Protein AF-A0A968FNW2-F1 (afdb_monomer)

Secondary structure (DSSP, 8-state):
------TT-TT-HHHHHHHHHHHHT--GGGS-HHHHHHHTSTT-TTTT--EEEEEEEEE-TTS-EEEEEEEEEPPHHHHHHHHHHHHHTTSPP-

Mean predicted aligned error: 11.05 Å

Sequence (94 aa):
MDWVVNYRHDASPGNVKAFFLAMMNLKDEDLDADGLRFAVSEDQPCRGRLVRMQATEQTTQAGGIFTACNWTAIPDEIQNKADELRTAAGFAPF

pLDDT: mean 74.85, std 13.79, range [36.09, 95.0]

Nearest PDB structures (foldseek):
  2e6h-assembly1_D  TM=7.797E-01  e=1.798E+00  Thermus thermophilus HB8
  8a5p-assembly1_X  TM=3.789E-01  e=2.049E-01  Thermochaetoides thermophila
  2e6c-assembly1_C  TM=5.871E-01  e=1.382E+00  Thermus thermophilus HB8
  8a5q-assembly1_X  TM=3.627E-01  e=2.049E-01  Thermochaetoides thermophila
  8s5m-assembly1_I  TM=3.645E-01  e=1.798E+00  Homo sapiens

Solvent-accessible surface area (backbone atoms only — not comparable to full-atom values):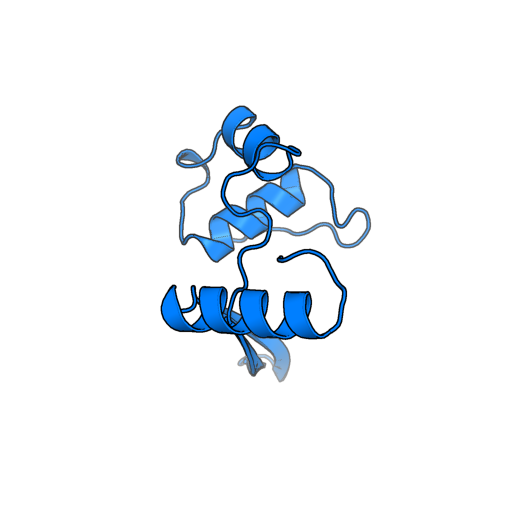 5886 Å² total; per-residue (Å²): 136,88,80,82,71,57,89,90,47,74,80,38,69,71,36,48,42,50,49,50,28,64,69,68,74,46,55,78,86,79,50,50,77,62,56,45,51,41,68,73,37,97,81,26,90,62,67,52,62,67,66,46,75,47,78,43,82,42,70,45,96,89,69,52,78,48,75,49,75,48,69,43,83,59,60,66,70,61,50,53,51,50,28,51,55,34,40,76,71,75,39,76,56,88

Foldseek 3Di:
DDQDADPVCCPDLSNLLSVVCVQVVHDSVRADSVNSVLCPDPNNPCVLFDKDKDWDWDADPVRDIDIDIHIGGDDVVVLVVQQVVCVVVVHHRD

Radius of gyration: 16.42 Å; Cα contacts (8 Å, |Δi|>4): 86; chains: 1; bounding box: 38×25×43 Å

Structure (mmCIF, N/CA/C/O backbone):
data_AF-A0A968FNW2-F1
#
_entry.id   AF-A0A968FNW2-F1
#
loop_
_atom_site.group_PDB
_atom_site.id
_atom_site.type_symbol
_atom_site.label_atom_id
_atom_site.label_alt_id
_atom_site.label_comp_id
_atom_site.label_asym_id
_atom_site.label_entity_id
_atom_site.label_seq_id
_atom_site.pdbx_PDB_ins_code
_atom_site.Cartn_x
_atom_site.Cartn_y
_atom_site.Cartn_z
_atom_site.occupancy
_atom_site.B_iso_or_equiv
_atom_site.auth_seq_id
_atom_site.auth_comp_id
_atom_site.auth_asym_id
_atom_site.auth_atom_id
_atom_site.pdbx_PDB_model_num
ATOM 1 N N . MET A 1 1 ? -15.087 7.573 12.298 1.00 39.69 1 MET A N 1
ATOM 2 C CA . MET A 1 1 ? -15.745 6.772 11.249 1.00 39.69 1 MET A CA 1
ATOM 3 C C . MET A 1 1 ? -15.135 5.400 11.386 1.00 39.69 1 MET A C 1
ATOM 5 O O . MET A 1 1 ? -13.925 5.292 11.236 1.00 39.69 1 MET A O 1
ATOM 9 N N . ASP A 1 2 ? -15.926 4.425 11.822 1.00 36.09 2 ASP A N 1
ATOM 10 C CA . ASP A 1 2 ? -15.414 3.100 12.170 1.00 36.09 2 ASP A CA 1
ATOM 11 C C . ASP A 1 2 ? -15.530 2.205 10.938 1.00 36.09 2 ASP A C 1
ATOM 13 O O . ASP A 1 2 ? -16.626 1.939 10.443 1.00 36.09 2 ASP A O 1
ATOM 17 N N . TRP A 1 3 ? -14.383 1.803 10.398 1.00 50.22 3 TRP A N 1
ATOM 18 C CA . TRP A 1 3 ? -14.301 0.992 9.189 1.00 50.22 3 TRP A CA 1
ATOM 19 C C . TRP A 1 3 ? -14.390 -0.487 9.568 1.00 50.22 3 TRP A C 1
ATOM 21 O O . TRP A 1 3 ? -13.517 -1.015 10.255 1.00 50.22 3 TRP A O 1
ATOM 31 N N . VAL A 1 4 ? -15.461 -1.160 9.146 1.00 44.06 4 VAL A N 1
ATOM 32 C CA . VAL A 1 4 ? -15.691 -2.577 9.456 1.00 44.06 4 VAL A CA 1
ATOM 33 C C . VAL A 1 4 ? -15.105 -3.438 8.340 1.00 44.06 4 VAL A C 1
ATOM 35 O O . VAL A 1 4 ? -15.586 -3.405 7.210 1.00 44.06 4 VAL A O 1
ATOM 38 N N . VAL A 1 5 ? -14.073 -4.218 8.663 1.00 47.91 5 VAL A N 1
ATOM 39 C CA . VAL A 1 5 ? -13.397 -5.127 7.725 1.00 47.91 5 VAL A CA 1
ATOM 40 C C . VAL A 1 5 ? -13.945 -6.547 7.885 1.00 47.91 5 VAL A C 1
ATOM 42 O O . VAL A 1 5 ? -14.024 -7.077 8.994 1.00 47.91 5 VAL A O 1
ATOM 45 N N . ASN A 1 6 ? -14.315 -7.189 6.775 1.00 47.62 6 ASN A N 1
ATOM 46 C CA . ASN A 1 6 ? -14.743 -8.588 6.753 1.00 47.62 6 ASN A CA 1
ATOM 47 C C . ASN A 1 6 ? -13.551 -9.530 6.516 1.00 47.62 6 ASN A C 1
ATOM 49 O O . ASN A 1 6 ? -13.170 -9.778 5.375 1.00 47.62 6 ASN A O 1
ATOM 53 N N . TYR A 1 7 ? -13.022 -10.127 7.581 1.00 46.44 7 TYR A N 1
ATOM 54 C CA . TYR A 1 7 ? -11.878 -11.052 7.540 1.00 46.44 7 TYR A CA 1
ATOM 55 C C . TYR A 1 7 ? -12.127 -12.411 6.854 1.00 46.44 7 TYR A C 1
ATOM 57 O O . TYR A 1 7 ? -11.260 -13.276 6.891 1.00 46.44 7 TYR A O 1
ATOM 65 N N . ARG A 1 8 ? -13.318 -12.664 6.290 1.00 41.59 8 ARG A N 1
ATOM 66 C CA . ARG A 1 8 ? -13.591 -13.893 5.518 1.00 41.59 8 ARG A CA 1
ATOM 67 C C . ARG A 1 8 ? -13.369 -13.724 4.015 1.00 41.59 8 ARG A C 1
ATOM 69 O O . ARG A 1 8 ? -13.291 -14.722 3.304 1.00 41.59 8 ARG A O 1
ATOM 76 N N . HIS A 1 9 ? -13.332 -12.483 3.530 1.00 47.00 9 HIS A N 1
ATOM 77 C CA . HIS A 1 9 ? -13.199 -12.157 2.110 1.00 47.00 9 HIS A CA 1
ATOM 78 C C . HIS A 1 9 ? -12.259 -10.966 1.930 1.00 47.00 9 HIS A C 1
ATOM 80 O O . HIS A 1 9 ? -12.681 -9.854 1.604 1.00 47.00 9 HIS A O 1
ATOM 86 N N . ASP A 1 10 ? -10.978 -11.227 2.152 1.00 51.72 10 ASP A N 1
ATOM 87 C CA . ASP A 1 10 ? -9.879 -10.264 2.277 1.00 51.72 10 ASP A CA 1
ATOM 88 C C . ASP A 1 10 ? -9.814 -9.266 1.106 1.00 51.72 10 ASP A C 1
ATOM 90 O O . ASP A 1 10 ? -9.514 -8.094 1.307 1.00 51.72 10 ASP A O 1
ATOM 94 N N . ALA A 1 11 ? -10.197 -9.706 -0.099 1.00 57.94 11 ALA A N 1
ATOM 95 C CA . ALA A 1 11 ? -10.183 -8.918 -1.335 1.00 57.94 11 ALA A CA 1
ATOM 96 C C . ALA A 1 11 ? -11.574 -8.463 -1.830 1.00 57.94 11 ALA A C 1
ATOM 98 O O . ALA A 1 11 ? -11.721 -8.061 -2.984 1.00 57.94 11 ALA A O 1
ATOM 99 N N . SER A 1 12 ? -12.626 -8.541 -1.007 1.00 63.25 12 SER A N 1
ATOM 100 C CA . SER A 1 12 ? -13.931 -7.998 -1.411 1.00 63.25 12 SER A CA 1
ATOM 101 C C . SER A 1 12 ? -13.840 -6.476 -1.625 1.00 63.25 12 SER A C 1
ATOM 103 O O . SER A 1 12 ? -13.142 -5.806 -0.860 1.00 63.25 12 SER A O 1
ATOM 105 N N . PRO A 1 13 ? -14.549 -5.892 -2.614 1.00 63.38 13 PRO A N 1
ATOM 106 C CA . PRO A 1 13 ? -14.430 -4.466 -2.925 1.00 63.38 13 PRO A CA 1
ATOM 107 C C . PRO A 1 13 ? -14.611 -3.564 -1.697 1.00 63.38 13 PRO A C 1
ATOM 109 O O . PRO A 1 13 ? -13.835 -2.639 -1.500 1.00 63.38 13 PRO A O 1
ATOM 112 N N . GLY A 1 14 ? -15.559 -3.879 -0.807 1.00 66.56 14 GLY A N 1
ATOM 113 C CA . GLY A 1 14 ? -15.762 -3.122 0.434 1.00 66.56 14 GLY A CA 1
ATOM 114 C C . GLY A 1 14 ? -14.536 -3.099 1.356 1.00 66.56 14 GLY A C 1
ATOM 115 O O . GLY A 1 14 ? -14.195 -2.045 1.887 1.00 66.56 14 GLY A O 1
ATOM 116 N N . ASN A 1 15 ? -13.825 -4.222 1.491 1.00 68.50 15 ASN A N 1
ATOM 117 C CA . ASN A 1 15 ? -12.595 -4.291 2.285 1.00 68.50 15 ASN A CA 1
ATOM 118 C C . ASN A 1 15 ? -11.445 -3.530 1.627 1.00 68.50 15 ASN A C 1
ATOM 120 O O . ASN A 1 15 ? -10.696 -2.838 2.313 1.00 68.50 15 ASN A O 1
ATOM 124 N N . VAL A 1 16 ? -11.324 -3.622 0.301 1.00 69.81 16 VAL A N 1
ATOM 125 C CA . VAL A 1 16 ? -10.297 -2.878 -0.435 1.00 69.81 16 VAL A CA 1
ATOM 126 C C . VAL A 1 16 ? -10.569 -1.374 -0.368 1.00 69.81 16 VAL A C 1
ATOM 128 O O . VAL A 1 16 ? -9.642 -0.591 -0.189 1.00 69.8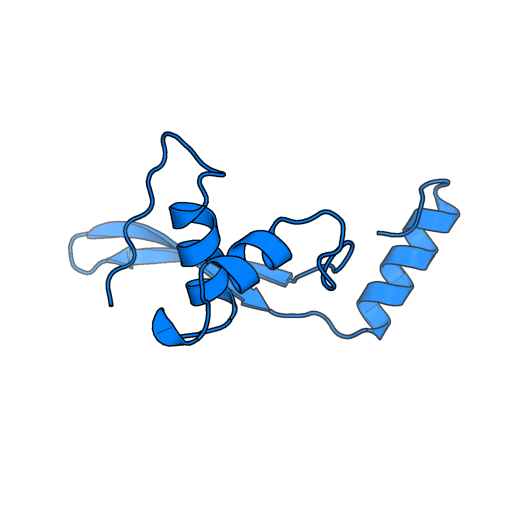1 16 VAL A O 1
ATOM 131 N N . LYS A 1 17 ? -11.843 -0.968 -0.393 1.00 72.38 17 LYS A N 1
ATOM 132 C CA . LYS A 1 17 ? -12.259 0.427 -0.214 1.00 72.38 17 LYS A CA 1
ATOM 133 C C . LYS A 1 17 ? -11.864 0.935 1.160 1.00 72.38 17 LYS A C 1
ATOM 135 O O . LYS A 1 17 ? -11.186 1.948 1.260 1.00 72.38 17 LYS A O 1
ATOM 140 N N . ALA A 1 18 ? -12.229 0.195 2.204 1.00 69.00 18 ALA A N 1
ATOM 141 C CA . ALA A 1 18 ? -11.867 0.532 3.574 1.00 69.00 18 ALA A CA 1
ATOM 142 C C . ALA A 1 18 ? -10.342 0.634 3.753 1.00 69.00 18 ALA A C 1
ATOM 144 O O . ALA A 1 18 ? -9.865 1.562 4.402 1.00 69.00 18 ALA A O 1
ATOM 145 N N . PHE A 1 19 ? -9.576 -0.270 3.130 1.00 72.56 19 PHE A N 1
ATOM 146 C CA . PHE A 1 19 ? -8.117 -0.209 3.124 1.00 72.56 19 PHE A CA 1
ATOM 147 C C . PHE A 1 19 ? -7.598 1.060 2.433 1.00 72.56 19 PHE A C 1
ATOM 149 O O . PHE A 1 19 ? -6.842 1.806 3.046 1.00 72.56 19 PHE A O 1
ATOM 156 N N . PHE A 1 20 ? -8.027 1.360 1.203 1.00 71.38 20 PHE A N 1
ATOM 157 C CA . PHE A 1 20 ? -7.575 2.553 0.473 1.00 71.38 20 PHE A CA 1
ATOM 158 C C . PHE A 1 20 ? -7.944 3.861 1.179 1.00 71.38 20 PHE A C 1
ATOM 160 O O . PHE A 1 20 ? -7.103 4.752 1.293 1.00 71.38 20 PHE A O 1
ATOM 167 N N . LEU A 1 21 ? -9.165 3.960 1.706 1.00 71.75 21 LEU A N 1
ATOM 168 C CA . LEU A 1 21 ? -9.620 5.123 2.470 1.00 71.75 21 LEU A CA 1
ATOM 169 C C . LEU A 1 21 ? -8.765 5.341 3.725 1.00 71.75 21 LEU A C 1
ATOM 171 O O . LEU A 1 21 ? -8.338 6.464 3.993 1.00 71.75 21 LEU A O 1
ATOM 175 N N . ALA A 1 22 ? -8.442 4.263 4.448 1.00 65.81 22 ALA A N 1
ATOM 176 C CA . ALA A 1 22 ? -7.558 4.320 5.609 1.00 65.81 22 ALA A CA 1
ATOM 177 C C . ALA A 1 22 ? -6.108 4.682 5.233 1.00 65.81 22 ALA A C 1
ATOM 179 O O . ALA A 1 22 ? -5.480 5.485 5.917 1.00 65.81 22 ALA A O 1
ATOM 180 N N . MET A 1 23 ? -5.587 4.129 4.134 1.00 65.12 23 MET A N 1
ATOM 181 C CA . MET A 1 23 ? -4.220 4.368 3.651 1.00 65.12 23 MET A CA 1
ATOM 182 C C . MET A 1 23 ? -3.997 5.800 3.170 1.00 65.12 23 MET A C 1
ATOM 184 O O . MET A 1 23 ? -2.934 6.374 3.391 1.00 65.12 23 MET A O 1
ATOM 188 N N . MET A 1 24 ? -4.987 6.364 2.481 1.00 70.50 24 MET A N 1
ATOM 189 C CA . MET A 1 24 ? -4.893 7.686 1.860 1.00 70.50 24 MET A CA 1
ATOM 190 C C . MET A 1 24 ? -5.491 8.797 2.733 1.00 70.50 24 MET A C 1
ATOM 192 O O . MET A 1 24 ? -5.459 9.959 2.337 1.00 70.50 24 MET A O 1
ATOM 196 N N . ASN A 1 25 ? -6.009 8.456 3.922 1.00 69.44 25 ASN A N 1
ATOM 197 C CA . ASN A 1 25 ? -6.726 9.367 4.820 1.00 69.44 25 ASN A CA 1
ATOM 198 C C . ASN A 1 25 ? -7.864 10.120 4.103 1.00 69.44 25 ASN A C 1
ATOM 200 O O . ASN A 1 25 ? -8.023 11.335 4.236 1.00 69.44 25 ASN A O 1
ATOM 204 N N . LEU A 1 26 ? -8.627 9.370 3.311 1.00 72.38 26 LEU A N 1
ATOM 205 C CA . LEU A 1 26 ? -9.740 9.854 2.505 1.00 72.38 26 LEU A CA 1
ATOM 206 C C . LEU A 1 26 ? -11.072 9.515 3.181 1.00 72.38 26 LEU A C 1
ATOM 208 O O . LEU A 1 26 ? -11.184 8.536 3.926 1.00 72.38 26 LEU A O 1
ATOM 212 N N . LYS A 1 27 ? -12.101 10.321 2.925 1.00 77.62 27 LYS A N 1
ATOM 213 C CA . LYS A 1 27 ? -13.476 10.018 3.334 1.00 77.62 27 LYS A CA 1
ATOM 214 C C . LYS A 1 27 ? -14.118 9.074 2.327 1.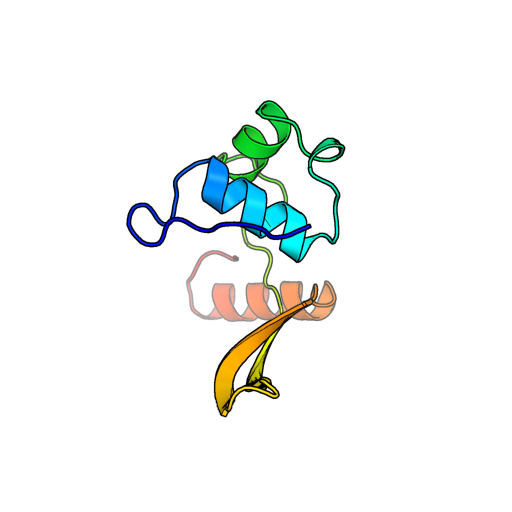00 77.62 27 LYS A C 1
ATOM 216 O O . LYS A 1 27 ? -13.713 9.013 1.175 1.00 77.62 27 LYS A O 1
ATOM 221 N N . ASP A 1 28 ? -15.175 8.376 2.741 1.00 74.25 28 ASP A N 1
ATOM 222 C CA . ASP A 1 28 ? -15.885 7.426 1.868 1.00 74.25 28 ASP A CA 1
ATOM 223 C C . ASP A 1 28 ? -16.416 8.060 0.568 1.00 74.25 28 ASP A C 1
ATOM 225 O O . ASP A 1 28 ? -16.532 7.384 -0.453 1.00 74.25 28 ASP A O 1
ATOM 229 N N . GLU A 1 29 ? -16.685 9.365 0.631 1.00 80.69 29 GLU A N 1
ATOM 230 C CA . GLU A 1 29 ? -17.111 10.251 -0.454 1.00 80.69 29 GLU A CA 1
ATOM 231 C C . GLU A 1 29 ? -16.022 10.459 -1.519 1.00 80.69 29 GLU A C 1
ATOM 233 O O . GLU A 1 29 ? -16.334 10.676 -2.687 1.00 80.69 29 GLU A O 1
ATOM 238 N N . ASP A 1 30 ? -14.752 10.391 -1.113 1.00 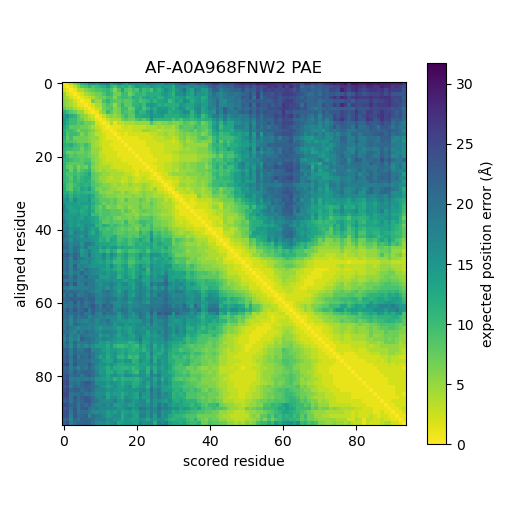74.06 30 ASP A N 1
ATOM 239 C CA . ASP A 1 30 ? -13.588 10.708 -1.947 1.00 74.06 30 ASP A CA 1
ATOM 240 C C . ASP A 1 30 ? -13.154 9.518 -2.821 1.00 74.06 30 ASP A C 1
ATOM 242 O O . ASP A 1 30 ? -12.286 9.656 -3.683 1.00 74.06 30 ASP A O 1
ATOM 246 N N . LEU A 1 31 ? -13.744 8.337 -2.600 1.00 73.00 31 LEU A N 1
ATOM 247 C CA . LEU A 1 31 ? -13.497 7.136 -3.389 1.00 73.00 31 LEU A CA 1
ATOM 248 C C . LEU A 1 31 ? -14.834 6.511 -3.781 1.00 73.00 31 LEU A C 1
ATOM 250 O O . LEU A 1 31 ? -15.483 5.837 -2.983 1.00 73.00 31 LEU A O 1
ATOM 254 N N . ASP A 1 32 ? -15.262 6.720 -5.019 1.00 78.62 32 ASP A N 1
ATOM 255 C CA . ASP A 1 32 ? -16.457 6.068 -5.546 1.00 78.62 32 ASP A CA 1
ATOM 256 C C . ASP A 1 32 ? -16.177 4.606 -5.958 1.00 78.62 32 ASP A C 1
ATOM 258 O O . ASP A 1 32 ? -15.065 4.077 -5.847 1.00 78.62 32 ASP A O 1
ATOM 262 N N . ALA A 1 33 ? -17.225 3.901 -6.390 1.00 70.06 33 ALA A N 1
ATOM 263 C CA . ALA A 1 33 ? -17.113 2.499 -6.783 1.00 70.06 33 ALA A CA 1
ATOM 264 C C . ALA A 1 33 ? -16.203 2.290 -8.008 1.00 70.06 33 ALA A C 1
ATOM 266 O O . ALA A 1 33 ? -15.619 1.214 -8.145 1.00 70.06 33 ALA A O 1
ATOM 267 N N . ASP A 1 34 ? -16.068 3.290 -8.879 1.00 71.88 34 ASP A N 1
ATOM 268 C CA . ASP A 1 34 ? -15.240 3.199 -10.080 1.00 71.88 34 ASP A CA 1
ATOM 269 C C . ASP A 1 34 ? -13.768 3.490 -9.766 1.00 71.88 34 ASP A C 1
ATOM 271 O O . ASP A 1 34 ? -12.898 2.753 -10.230 1.00 71.88 34 ASP A O 1
ATOM 275 N N . GLY A 1 35 ? -13.476 4.442 -8.880 1.00 68.00 35 GLY A N 1
ATOM 276 C CA . GLY A 1 35 ? -12.147 4.666 -8.313 1.00 68.00 35 GLY A CA 1
ATOM 277 C C . GLY A 1 35 ? -11.641 3.448 -7.541 1.00 68.00 35 GLY A C 1
ATOM 278 O O . GLY A 1 35 ? -10.478 3.070 -7.664 1.00 68.00 35 GLY A O 1
ATOM 279 N N . LEU A 1 36 ? -12.530 2.756 -6.826 1.00 68.06 36 LEU A N 1
ATOM 280 C CA . LEU A 1 36 ? -12.216 1.486 -6.177 1.00 68.06 36 LEU A CA 1
ATOM 281 C C . LEU A 1 36 ? -11.912 0.364 -7.181 1.00 68.06 36 LEU A C 1
ATOM 283 O O . LEU A 1 36 ? -10.950 -0.379 -6.994 1.00 68.06 36 LEU A O 1
ATOM 287 N N . ARG A 1 37 ? -12.722 0.228 -8.239 1.00 67.88 37 ARG A N 1
ATOM 288 C CA . ARG A 1 37 ? -12.473 -0.743 -9.321 1.00 67.88 37 ARG A CA 1
ATOM 289 C C . ARG A 1 37 ? -11.151 -0.457 -10.019 1.00 67.88 37 ARG A C 1
ATOM 291 O O . ARG A 1 37 ? -10.416 -1.393 -10.310 1.00 67.88 37 ARG A O 1
ATOM 298 N N . PHE A 1 38 ? -10.840 0.817 -10.243 1.00 67.75 38 PHE A N 1
ATOM 299 C CA . PHE A 1 38 ? -9.575 1.244 -10.819 1.00 67.75 38 PHE A CA 1
ATOM 300 C C . PHE A 1 38 ? -8.402 0.919 -9.893 1.00 67.75 38 PHE A C 1
ATOM 302 O O . PHE A 1 38 ? -7.415 0.367 -10.360 1.00 67.75 38 PHE A O 1
ATOM 309 N N . ALA A 1 39 ? -8.535 1.145 -8.584 1.00 63.50 39 ALA A N 1
ATOM 310 C CA . ALA A 1 39 ? -7.507 0.843 -7.587 1.00 63.50 39 ALA A CA 1
ATOM 311 C C . ALA A 1 39 ? -7.145 -0.654 -7.481 1.00 63.50 39 ALA A C 1
ATOM 313 O O . ALA A 1 39 ? -6.021 -0.985 -7.105 1.00 63.50 39 ALA A O 1
ATOM 314 N N . VAL A 1 40 ? -8.070 -1.556 -7.836 1.00 62.59 40 VAL A N 1
ATOM 315 C CA . VAL A 1 40 ? -7.826 -3.013 -7.923 1.00 62.59 40 VAL A CA 1
ATOM 316 C C . VAL A 1 40 ? -7.637 -3.524 -9.350 1.00 62.59 40 VAL A C 1
ATOM 318 O O . VAL A 1 40 ? -7.536 -4.733 -9.556 1.00 62.59 40 VAL A O 1
ATOM 321 N N . SER A 1 41 ? -7.625 -2.631 -10.339 1.00 68.00 41 SER A N 1
ATOM 322 C CA . SER A 1 41 ? -7.426 -3.005 -11.737 1.00 68.00 41 SER A CA 1
ATOM 323 C C . SER A 1 41 ? -5.950 -3.264 -12.039 1.00 68.00 41 SER A C 1
ATOM 325 O O . SER A 1 41 ? -5.054 -2.798 -11.337 1.00 68.00 41 SER A O 1
ATOM 327 N N . GLU A 1 42 ? -5.687 -3.972 -13.135 1.00 68.94 42 GLU A N 1
ATOM 328 C CA . GLU A 1 42 ? -4.326 -4.159 -13.650 1.00 68.94 42 GLU A CA 1
ATOM 329 C C . GLU A 1 42 ? -3.671 -2.830 -14.082 1.00 68.94 42 GLU A C 1
ATOM 331 O O . GLU A 1 42 ? -2.440 -2.753 -14.121 1.00 68.94 42 GLU A O 1
ATOM 336 N N . ASP A 1 43 ? -4.488 -1.801 -14.345 1.00 70.19 43 ASP A N 1
ATOM 337 C CA . ASP A 1 43 ? -4.100 -0.464 -14.812 1.00 70.19 43 ASP A CA 1
ATOM 338 C C . ASP A 1 43 ? -3.881 0.541 -13.665 1.00 70.19 43 ASP A C 1
ATOM 340 O O . ASP A 1 43 ? -3.667 1.734 -13.897 1.00 70.19 43 ASP A O 1
ATOM 344 N N . GLN A 1 44 ? -3.948 0.085 -12.410 1.00 73.25 44 GLN A N 1
ATOM 345 C CA . GLN A 1 44 ? -3.787 0.956 -11.251 1.00 73.25 44 GLN A CA 1
ATOM 346 C C . GLN A 1 44 ? -2.373 1.585 -11.214 1.00 73.25 44 GLN A C 1
ATOM 348 O O . GLN A 1 44 ? -1.369 0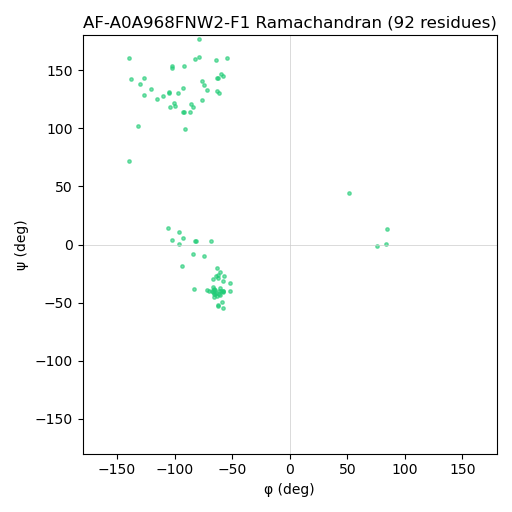.881 -11.361 1.00 73.25 44 GLN A O 1
ATOM 353 N N . PRO A 1 45 ? -2.251 2.910 -10.994 1.00 68.25 45 PRO A N 1
ATOM 354 C CA . PRO A 1 45 ? -1.006 3.657 -11.202 1.00 68.25 45 PRO A CA 1
ATOM 355 C C . PRO A 1 45 ? 0.050 3.415 -10.116 1.00 68.25 45 PRO A C 1
ATOM 357 O O . PRO A 1 45 ? 1.189 3.857 -10.247 1.00 68.25 45 PRO A O 1
ATOM 360 N N . CYS A 1 46 ? -0.318 2.745 -9.025 1.00 69.62 46 CYS A N 1
ATOM 361 C CA . CYS A 1 46 ? 0.573 2.391 -7.928 1.00 69.62 46 CYS A CA 1
ATOM 362 C C . CYS A 1 46 ? 1.116 0.958 -8.058 1.00 69.62 46 CYS A C 1
ATOM 364 O O . CYS A 1 46 ? 1.715 0.440 -7.112 1.00 69.62 46 CYS A O 1
ATOM 366 N N . ARG A 1 47 ? 0.918 0.292 -9.203 1.00 70.75 47 ARG A N 1
ATOM 367 C CA . ARG A 1 47 ? 1.470 -1.043 -9.454 1.00 70.75 47 ARG A CA 1
ATOM 368 C C . ARG A 1 47 ? 2.986 -0.973 -9.396 1.00 70.75 47 ARG A C 1
ATOM 370 O O . ARG A 1 47 ? 3.582 -0.067 -9.963 1.00 70.75 47 ARG A O 1
ATOM 377 N N . GLY A 1 48 ? 3.580 -1.886 -8.633 1.00 76.19 48 GLY A N 1
ATOM 378 C CA . GLY A 1 48 ? 5.025 -1.910 -8.435 1.00 76.19 48 GLY A CA 1
ATOM 379 C C . GLY A 1 48 ? 5.579 -0.858 -7.479 1.00 76.19 48 GLY A C 1
ATOM 380 O O . GLY A 1 48 ? 6.773 -0.843 -7.180 1.00 76.19 48 GLY A O 1
ATOM 381 N N . ARG A 1 49 ? 4.736 0.016 -6.919 1.00 80.69 49 ARG A N 1
ATOM 382 C CA . ARG A 1 49 ? 5.204 0.984 -5.927 1.00 80.69 49 ARG A CA 1
ATOM 383 C C . ARG A 1 49 ? 5.415 0.293 -4.586 1.00 80.69 49 ARG A C 1
ATOM 385 O O . ARG A 1 49 ? 4.513 -0.319 -4.016 1.00 80.69 49 ARG A O 1
ATOM 392 N N . LEU A 1 50 ? 6.622 0.430 -4.065 1.00 80.69 50 LEU A N 1
ATOM 393 C CA . LEU A 1 50 ? 6.976 0.043 -2.717 1.00 80.69 50 LEU A CA 1
ATOM 394 C C . LEU A 1 50 ? 6.430 1.079 -1.734 1.00 80.69 50 LEU A C 1
ATOM 396 O O . LEU A 1 50 ? 6.480 2.290 -1.954 1.00 80.69 50 LEU A O 1
ATOM 400 N N . VAL A 1 51 ? 5.942 0.588 -0.603 1.00 81.25 51 VAL A N 1
ATOM 401 C CA . VAL A 1 51 ? 5.464 1.410 0.507 1.00 81.25 51 VAL A CA 1
ATOM 402 C C . VAL A 1 51 ? 6.172 0.984 1.780 1.00 81.25 51 VAL A C 1
ATOM 404 O O . VAL A 1 51 ? 6.455 -0.196 1.995 1.00 81.25 51 VAL A O 1
ATOM 407 N N . ARG A 1 52 ? 6.476 1.947 2.646 1.00 81.56 52 ARG A N 1
ATOM 408 C CA . ARG A 1 52 ? 7.016 1.664 3.971 1.00 81.56 52 ARG A CA 1
ATOM 409 C C . ARG A 1 52 ? 5.860 1.412 4.922 1.00 81.56 52 ARG A C 1
ATOM 411 O O . ARG A 1 52 ? 5.055 2.309 5.152 1.00 81.56 52 ARG A O 1
ATOM 418 N N . MET A 1 53 ? 5.841 0.227 5.521 1.00 84.75 53 MET A N 1
ATOM 419 C CA . MET A 1 53 ? 4.943 -0.109 6.618 1.00 84.75 53 MET A CA 1
ATOM 420 C C . MET A 1 53 ? 5.703 -0.128 7.942 1.00 84.75 53 MET A C 1
ATOM 422 O O . MET A 1 53 ? 6.765 -0.742 8.048 1.00 84.75 53 MET A O 1
ATOM 426 N N . GLN A 1 54 ? 5.156 0.544 8.945 1.00 75.75 54 GLN A N 1
ATOM 427 C CA . GLN A 1 54 ? 5.578 0.449 10.335 1.00 75.75 54 GLN A CA 1
ATOM 428 C C . GLN A 1 54 ? 4.432 -0.156 11.138 1.00 75.75 54 GLN A C 1
ATOM 430 O O . GLN A 1 54 ? 3.320 0.366 11.110 1.00 75.75 54 GLN A O 1
ATOM 435 N N . ALA A 1 55 ? 4.708 -1.242 11.853 1.00 82.12 55 ALA A N 1
ATOM 436 C CA . ALA A 1 55 ? 3.758 -1.876 12.754 1.00 82.12 55 ALA A CA 1
ATOM 437 C C . ALA A 1 55 ? 4.201 -1.654 14.201 1.00 82.12 55 ALA A C 1
ATOM 439 O O . ALA A 1 55 ? 5.341 -1.959 14.555 1.00 82.12 55 ALA A O 1
ATOM 440 N N . THR A 1 56 ? 3.290 -1.152 15.030 1.00 81.81 56 THR A N 1
ATOM 441 C CA . THR A 1 56 ? 3.519 -0.944 16.461 1.00 81.81 56 THR A CA 1
ATOM 442 C C . THR A 1 56 ? 2.409 -1.624 17.242 1.00 81.81 56 THR A C 1
ATOM 444 O O . THR A 1 56 ? 1.229 -1.403 16.974 1.00 81.81 56 THR A O 1
ATOM 447 N N . GLU A 1 57 ? 2.769 -2.448 18.220 1.00 88.81 57 GLU A N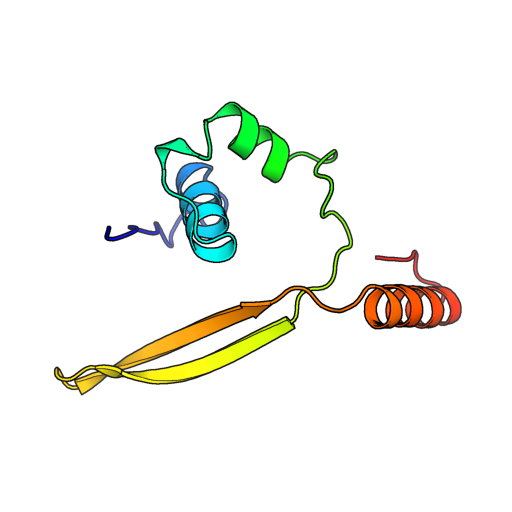 1
ATOM 448 C CA . GLU A 1 57 ? 1.798 -3.020 19.147 1.00 88.81 57 GLU A CA 1
ATOM 449 C C . GLU A 1 57 ? 1.286 -1.935 20.101 1.00 88.81 57 GLU A C 1
ATOM 451 O O . GLU A 1 57 ? 2.062 -1.148 20.648 1.00 88.81 57 GLU A O 1
ATOM 456 N N . GLN A 1 58 ? -0.030 -1.867 20.275 1.00 85.94 58 GLN A N 1
ATOM 457 C CA . GLN A 1 58 ? -0.687 -0.933 21.173 1.00 85.94 58 GLN A CA 1
ATOM 458 C C . GLN A 1 58 ? -1.671 -1.667 22.073 1.00 85.94 58 GLN A C 1
ATOM 460 O O . GLN A 1 58 ? -2.444 -2.520 21.637 1.00 85.94 58 GLN A O 1
ATOM 465 N N . THR A 1 59 ? -1.673 -1.277 23.343 1.00 87.88 59 THR A N 1
ATOM 466 C CA 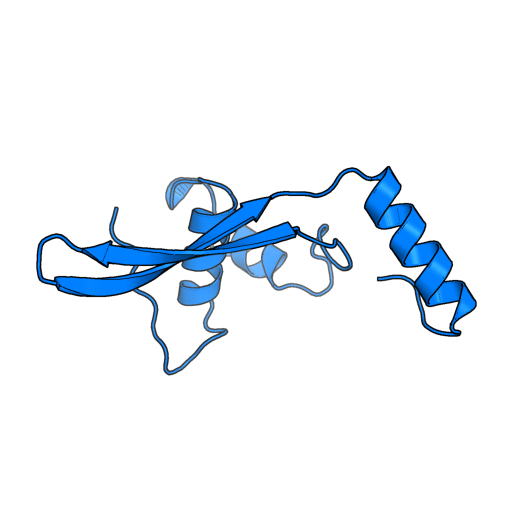. THR A 1 59 ? -2.634 -1.765 24.326 1.00 87.88 59 THR A CA 1
ATOM 467 C C . THR A 1 59 ? -3.722 -0.720 24.506 1.00 87.88 59 THR A C 1
ATOM 469 O O . THR A 1 59 ? -3.460 0.429 24.864 1.00 87.88 59 THR A O 1
ATOM 472 N N . THR A 1 60 ? -4.962 -1.116 24.249 1.00 83.81 60 THR A N 1
ATOM 473 C CA . THR A 1 60 ? -6.139 -0.294 24.538 1.00 83.81 60 THR A CA 1
ATOM 474 C C . THR A 1 60 ? -6.274 -0.053 26.042 1.00 83.81 60 THR A C 1
ATOM 476 O O . THR A 1 60 ? -5.804 -0.840 26.863 1.00 83.81 60 THR A O 1
ATOM 479 N N . GLN A 1 61 ? -7.004 0.994 26.429 1.00 81.19 61 GLN A N 1
ATOM 480 C CA . GLN A 1 61 ? -7.325 1.238 27.843 1.00 81.19 61 GLN A CA 1
ATOM 481 C C . GLN A 1 61 ? -8.137 0.098 28.485 1.00 81.19 61 GLN A C 1
ATOM 483 O O . GLN A 1 61 ? -8.078 -0.090 29.694 1.00 81.19 61 GLN A O 1
ATOM 488 N N . ALA A 1 62 ? -8.857 -0.690 27.679 1.00 86.19 62 ALA A N 1
ATOM 489 C CA . ALA A 1 62 ? -9.579 -1.886 28.113 1.00 86.19 62 ALA A CA 1
ATOM 490 C C . ALA A 1 62 ? -8.684 -3.144 28.215 1.00 86.19 62 ALA A C 1
ATOM 492 O O . ALA A 1 62 ? -9.189 -4.230 28.487 1.00 86.19 62 ALA A O 1
ATOM 493 N N . GLY A 1 63 ? -7.372 -3.021 27.978 1.00 85.62 63 GLY A N 1
ATOM 494 C CA . GLY A 1 63 ? -6.396 -4.112 28.083 1.00 85.62 63 GLY A CA 1
ATOM 495 C C . GLY A 1 63 ? -6.288 -5.019 26.852 1.00 85.62 63 GLY A C 1
ATOM 496 O O . GLY A 1 63 ? -5.488 -5.949 26.853 1.00 85.62 63 GLY A O 1
ATOM 497 N N . GLY A 1 64 ? -7.057 -4.761 25.792 1.00 88.12 64 GLY A N 1
ATOM 498 C CA . GLY A 1 64 ? -6.924 -5.464 24.515 1.00 88.12 64 GLY A CA 1
ATOM 499 C C . GLY A 1 64 ? -5.688 -5.003 23.744 1.00 88.12 64 GLY A C 1
ATOM 500 O O . GLY A 1 64 ? -5.436 -3.800 23.673 1.00 88.12 64 GLY A O 1
ATOM 501 N N . ILE A 1 65 ? -4.947 -5.943 23.159 1.00 85.00 65 ILE A N 1
ATOM 502 C CA . ILE A 1 65 ? -3.778 -5.674 22.315 1.00 85.00 65 ILE A CA 1
ATOM 503 C C . ILE A 1 65 ? -4.225 -5.603 20.855 1.00 85.00 65 ILE A C 1
ATOM 505 O O . ILE A 1 65 ? -4.973 -6.462 20.388 1.00 85.00 65 ILE A O 1
ATOM 509 N N . PHE A 1 66 ? -3.751 -4.597 20.128 1.00 80.94 66 PHE A N 1
ATOM 510 C CA . PHE A 1 66 ? -3.906 -4.504 18.681 1.00 80.94 66 PHE A CA 1
ATOM 511 C C . PHE A 1 66 ? -2.622 -3.980 18.037 1.00 80.94 66 PHE A C 1
ATOM 513 O O . PHE A 1 66 ? -1.783 -3.362 18.688 1.00 80.94 66 PHE A O 1
ATOM 520 N N . THR A 1 67 ? -2.462 -4.219 16.741 1.00 80.81 67 THR A N 1
ATOM 521 C CA . THR A 1 67 ? -1.331 -3.701 15.970 1.00 80.81 67 THR A CA 1
ATOM 522 C C . THR A 1 67 ? -1.775 -2.467 15.198 1.00 80.81 67 THR A C 1
ATOM 524 O O . THR A 1 67 ? -2.671 -2.540 14.358 1.00 80.81 67 THR A O 1
ATOM 527 N N . ALA A 1 68 ? -1.146 -1.330 15.474 1.00 75.44 68 ALA A N 1
ATOM 528 C CA . ALA A 1 68 ? -1.287 -0.127 14.672 1.00 75.44 68 ALA A CA 1
ATOM 529 C C . ALA A 1 68 ? -0.312 -0.201 13.490 1.00 75.44 68 ALA A C 1
ATOM 531 O O . ALA A 1 68 ? 0.902 -0.253 13.689 1.00 75.44 68 ALA A O 1
ATOM 532 N N . CYS A 1 69 ? -0.841 -0.195 12.267 1.00 72.31 69 CYS A N 1
ATOM 533 C CA . CYS A 1 69 ? -0.045 -0.172 11.043 1.00 72.31 69 CYS A CA 1
ATOM 534 C C . CYS A 1 69 ? -0.078 1.233 10.439 1.00 72.31 69 CYS A C 1
ATOM 536 O O . CYS A 1 69 ? -1.143 1.718 10.060 1.00 72.31 69 CYS A O 1
ATOM 538 N N . ASN A 1 70 ? 1.082 1.873 10.337 1.00 69.00 70 ASN A N 1
ATOM 539 C CA . ASN A 1 70 ? 1.260 3.133 9.629 1.00 69.00 70 ASN A CA 1
ATOM 540 C C . ASN A 1 70 ? 1.961 2.871 8.297 1.00 69.00 70 ASN A C 1
ATOM 542 O O . ASN A 1 70 ? 2.998 2.205 8.254 1.00 69.00 70 ASN A O 1
ATOM 546 N N . TRP A 1 71 ? 1.412 3.412 7.220 1.00 77.06 71 TRP A N 1
ATOM 547 C CA . TRP A 1 71 ? 1.916 3.206 5.874 1.00 77.06 71 TRP A CA 1
ATOM 548 C C . TRP A 1 71 ? 2.300 4.544 5.266 1.00 77.06 71 TRP A C 1
ATOM 550 O O . TRP A 1 71 ? 1.562 5.519 5.354 1.00 77.06 71 TRP A O 1
ATOM 560 N N . THR A 1 72 ? 3.473 4.599 4.649 1.00 77.44 72 THR A N 1
ATOM 561 C CA . THR A 1 72 ? 4.024 5.830 4.082 1.00 77.44 72 THR A CA 1
ATOM 562 C C . THR A 1 72 ? 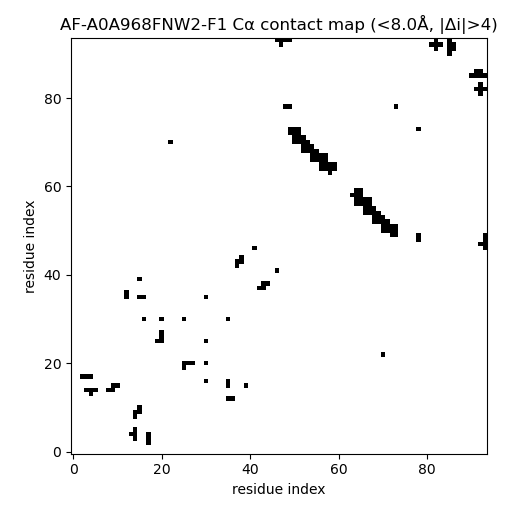4.644 5.546 2.726 1.00 77.44 72 THR A C 1
ATOM 564 O O . THR A 1 72 ? 5.263 4.499 2.516 1.00 77.44 72 THR A O 1
ATOM 567 N N . ALA A 1 73 ? 4.481 6.483 1.794 1.00 79.56 73 ALA A N 1
ATOM 568 C CA . ALA A 1 73 ? 5.199 6.435 0.531 1.00 79.56 73 ALA A CA 1
ATOM 569 C C . ALA A 1 73 ? 6.708 6.539 0.790 1.00 79.56 73 ALA A C 1
ATOM 571 O O . ALA A 1 73 ? 7.150 7.260 1.691 1.00 79.56 73 ALA A O 1
ATOM 572 N N . ILE A 1 74 ? 7.501 5.815 0.004 1.00 82.62 74 ILE A N 1
ATOM 573 C CA . ILE A 1 74 ? 8.955 5.980 0.007 1.00 82.62 74 ILE A CA 1
ATOM 574 C C . ILE A 1 74 ? 9.368 7.006 -1.058 1.00 82.62 74 ILE A C 1
ATOM 576 O O . ILE A 1 74 ? 8.659 7.159 -2.052 1.00 82.62 74 ILE A O 1
ATOM 580 N N . PRO A 1 75 ? 10.506 7.699 -0.885 1.00 89.50 75 PRO A N 1
ATOM 581 C CA . PRO A 1 75 ? 11.066 8.547 -1.933 1.00 89.50 75 PRO A CA 1
ATOM 582 C C . PRO A 1 75 ? 11.349 7.763 -3.223 1.00 89.50 75 PRO A C 1
ATOM 584 O O . PRO A 1 75 ? 11.804 6.618 -3.158 1.00 89.50 75 PRO A O 1
ATOM 587 N N . ASP A 1 76 ? 11.170 8.408 -4.380 1.00 88.38 76 ASP A N 1
ATOM 588 C CA . ASP A 1 76 ? 11.406 7.793 -5.697 1.00 88.38 76 ASP A CA 1
ATOM 589 C C . ASP A 1 76 ? 12.840 7.271 -5.863 1.00 88.38 76 ASP A C 1
ATOM 591 O O . ASP A 1 76 ? 13.058 6.255 -6.510 1.00 88.38 76 ASP A O 1
ATOM 595 N N . GLU A 1 77 ? 13.825 7.903 -5.222 1.00 93.25 77 GLU A N 1
ATOM 596 C CA . GLU A 1 77 ? 15.211 7.421 -5.207 1.00 93.25 77 GLU A CA 1
ATOM 597 C C . GLU A 1 77 ? 15.325 5.996 -4.636 1.00 93.25 77 GLU A C 1
ATOM 599 O O . GLU A 1 77 ? 16.039 5.156 -5.183 1.00 93.25 77 GLU A O 1
ATOM 604 N N . ILE A 1 78 ? 14.580 5.698 -3.565 1.00 91.12 78 ILE A N 1
ATOM 605 C CA . ILE A 1 78 ? 14.587 4.371 -2.937 1.00 91.12 78 ILE A CA 1
ATOM 606 C C . ILE A 1 78 ? 13.859 3.360 -3.826 1.00 91.12 78 ILE A C 1
ATOM 608 O O . ILE A 1 78 ? 14.328 2.231 -3.961 1.00 91.12 78 ILE A O 1
ATOM 612 N N . GLN A 1 79 ? 12.751 3.767 -4.453 1.00 90.31 79 GLN A N 1
ATOM 613 C CA . GLN A 1 79 ? 12.038 2.938 -5.428 1.00 90.31 79 GLN A CA 1
ATOM 614 C C . GLN A 1 79 ? 12.962 2.549 -6.589 1.00 90.31 79 GLN A C 1
ATOM 616 O O . GLN A 1 79 ? 13.189 1.364 -6.819 1.00 90.31 79 GLN A O 1
ATOM 621 N N . ASN A 1 80 ? 13.572 3.541 -7.243 1.00 92.88 80 ASN A N 1
ATOM 622 C CA . ASN A 1 80 ? 14.468 3.331 -8.379 1.00 92.88 80 ASN A CA 1
ATOM 623 C C . ASN A 1 80 ? 15.638 2.422 -7.996 1.00 92.88 80 ASN A C 1
ATOM 625 O O . ASN A 1 80 ? 16.015 1.527 -8.752 1.00 92.88 80 ASN A O 1
ATOM 629 N N . LYS A 1 81 ? 16.190 2.602 -6.787 1.00 94.25 81 LYS A N 1
ATOM 630 C CA . LYS A 1 81 ? 17.277 1.744 -6.322 1.00 94.25 81 LYS 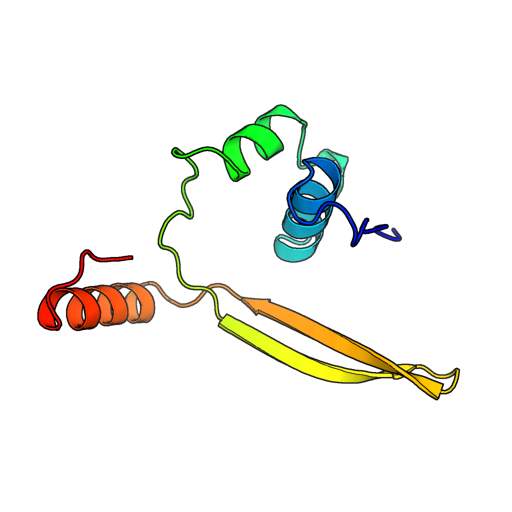A CA 1
ATOM 631 C C . LYS A 1 81 ? 16.837 0.295 -6.127 1.00 94.25 81 LYS A C 1
ATOM 633 O O . LYS A 1 81 ? 17.601 -0.628 -6.416 1.00 94.25 81 LYS A O 1
ATOM 638 N N . ALA A 1 82 ? 15.625 0.085 -5.627 1.00 89.56 82 ALA A N 1
ATOM 639 C CA . ALA A 1 82 ? 15.062 -1.246 -5.468 1.00 89.56 82 ALA A CA 1
ATOM 640 C C . ALA A 1 82 ? 14.830 -1.923 -6.832 1.00 89.56 82 ALA A C 1
ATOM 642 O O . ALA A 1 82 ? 15.154 -3.103 -6.983 1.00 89.56 82 ALA A O 1
ATOM 643 N N . ASP A 1 83 ? 14.368 -1.167 -7.830 1.00 92.62 83 ASP A N 1
ATOM 644 C CA . ASP A 1 83 ? 14.184 -1.641 -9.206 1.00 92.62 83 ASP A CA 1
ATOM 645 C C . ASP A 1 83 ? 15.510 -2.029 -9.877 1.00 92.62 83 ASP A C 1
ATOM 647 O O . ASP A 1 83 ? 15.604 -3.091 -10.503 1.00 92.62 83 ASP A O 1
ATOM 651 N N . GLU A 1 84 ? 16.568 -1.235 -9.683 1.00 94.62 84 GLU A N 1
ATOM 652 C CA . GLU A 1 84 ? 17.925 -1.568 -10.142 1.00 94.62 84 GLU A CA 1
ATOM 653 C C . GLU A 1 84 ? 18.421 -2.889 -9.545 1.00 94.62 84 GLU A C 1
ATOM 655 O O . GLU A 1 84 ? 18.909 -3.760 -10.267 1.00 94.62 84 GLU A O 1
ATOM 660 N N . LEU A 1 85 ? 18.299 -3.054 -8.222 1.00 94.50 85 LEU A N 1
ATOM 661 C CA . LEU A 1 85 ? 18.763 -4.255 -7.522 1.00 94.50 85 LEU A CA 1
ATOM 662 C C . LEU A 1 85 ? 17.980 -5.497 -7.954 1.00 94.50 85 LEU A C 1
ATOM 664 O O . LEU A 1 85 ? 18.559 -6.570 -8.132 1.00 94.50 85 LEU A O 1
ATOM 668 N N . ARG A 1 86 ? 16.669 -5.348 -8.149 1.00 91.62 86 ARG A N 1
ATOM 669 C CA . ARG A 1 86 ? 15.787 -6.419 -8.608 1.00 91.62 86 ARG A CA 1
ATOM 670 C C . ARG A 1 86 ? 16.123 -6.846 -10.040 1.00 91.62 86 ARG A C 1
ATOM 672 O O . ARG A 1 86 ? 16.249 -8.044 -10.298 1.00 91.62 86 ARG A O 1
ATOM 679 N N . THR A 1 87 ? 16.379 -5.875 -10.916 1.00 94.25 87 THR A N 1
ATOM 680 C CA . THR A 1 87 ? 16.835 -6.108 -12.296 1.00 94.25 87 THR A CA 1
ATOM 681 C C . THR A 1 87 ? 18.201 -6.790 -12.331 1.00 94.25 87 THR A C 1
ATOM 683 O O . THR A 1 87 ? 18.383 -7.768 -13.056 1.00 94.25 87 THR A O 1
ATOM 686 N N . ALA A 1 88 ? 19.152 -6.347 -11.503 1.00 95.00 88 ALA A N 1
ATOM 687 C CA . ALA A 1 88 ? 20.471 -6.972 -11.385 1.00 95.00 88 ALA A CA 1
ATOM 688 C C . ALA A 1 88 ? 20.399 -8.429 -10.890 1.00 95.00 88 ALA A C 1
ATOM 690 O O . ALA A 1 88 ? 21.239 -9.249 -11.254 1.00 95.00 88 ALA A O 1
ATOM 691 N N . ALA A 1 89 ? 19.376 -8.764 -10.100 1.00 94.19 89 ALA A N 1
ATOM 692 C CA . ALA A 1 89 ? 19.088 -10.125 -9.658 1.00 94.19 89 ALA A CA 1
ATOM 693 C C . ALA A 1 89 ? 18.324 -10.972 -10.702 1.00 94.19 89 ALA A C 1
ATOM 695 O O . ALA A 1 89 ? 17.997 -12.125 -10.424 1.00 94.19 89 ALA A O 1
ATOM 696 N N . GLY A 1 90 ? 18.052 -10.434 -11.898 1.00 93.25 90 GLY A N 1
ATOM 697 C CA . GLY A 1 90 ? 17.390 -11.146 -12.996 1.00 93.25 90 GLY A CA 1
ATOM 698 C C . GLY A 1 90 ? 15.861 -11.149 -12.928 1.00 93.25 90 GLY A C 1
ATOM 699 O O . GLY A 1 90 ? 15.221 -11.912 -13.651 1.00 93.25 90 GLY A O 1
ATOM 700 N N . PHE A 1 91 ? 15.263 -10.315 -12.077 1.00 91.00 91 PHE A N 1
ATOM 701 C CA . PHE A 1 91 ? 13.813 -10.153 -11.982 1.00 91.00 91 PHE A CA 1
ATOM 702 C C . PHE A 1 91 ? 13.366 -8.869 -12.687 1.00 91.00 91 PHE A C 1
ATOM 704 O O . PHE A 1 91 ? 14.120 -7.907 -12.770 1.00 91.00 91 PHE A O 1
ATOM 711 N N . ALA A 1 92 ? 12.120 -8.826 -13.163 1.00 83.56 92 ALA A N 1
ATOM 712 C CA . ALA A 1 92 ? 11.529 -7.574 -13.633 1.00 83.56 92 ALA A CA 1
ATOM 713 C C . ALA A 1 92 ? 11.488 -6.536 -12.490 1.00 83.56 92 ALA A C 1
ATOM 715 O O . ALA A 1 92 ? 11.303 -6.955 -11.338 1.00 83.56 92 ALA A O 1
ATOM 716 N N . PRO A 1 93 ? 11.636 -5.226 -12.782 1.00 84.50 93 PRO A N 1
ATOM 717 C CA . PRO A 1 93 ? 11.398 -4.166 -11.800 1.00 84.50 93 PRO A CA 1
ATOM 718 C C . PRO A 1 93 ? 9.990 -4.296 -11.204 1.00 84.50 93 PRO A C 1
ATOM 720 O O . PRO A 1 93 ? 9.154 -5.027 -11.749 1.00 84.50 93 PRO A O 1
ATOM 723 N N . PHE A 1 94 ? 9.775 -3.682 -10.042 1.00 76.12 94 PHE A N 1
ATOM 724 C CA . PHE A 1 94 ? 8.510 -3.814 -9.328 1.00 76.12 94 PHE A CA 1
ATOM 725 C C . PHE A 1 94 ? 7.324 -3.326 -10.164 1.00 76.12 94 PHE A C 1
ATOM 727 O O . PHE A 1 94 ? 7.454 -2.316 -10.890 1.00 76.12 94 PHE A O 1
#